Protein AF-A0A371I9V0-F1 (afdb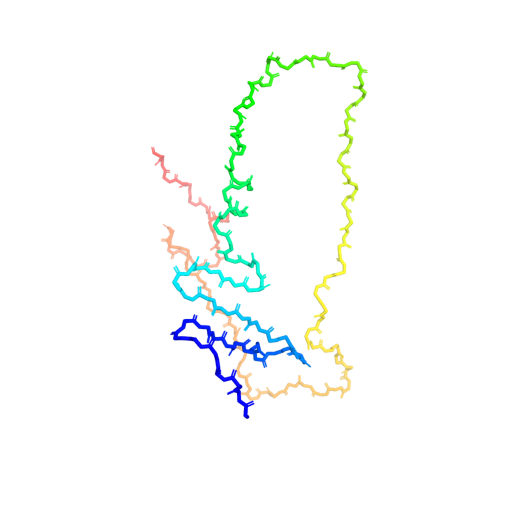_monomer_lite)

Secondary structure (DSSP, 8-state):
-----STTEEEEE-TTSTT-EEEEETTTTEETT-TT-HHHHHHHH-S--PPPPPGGGSPP-SSPP-PPPP-----PPPPSSPPPPTTS----TTS-------PBPTTT--BS--TTT--SPPPP-

Organism: Mucuna pruriens (NCBI:txid157652)

Radius of gyration: 31.07 Å; chains: 1; bounding box: 50×73×69 Å

Structure (mmCIF, N/CA/C/O backbone):
data_AF-A0A371I9V0-F1
#
_entry.id   AF-A0A371I9V0-F1
#
loop_
_atom_site.group_PDB
_atom_site.id
_atom_site.type_symbol
_atom_site.label_atom_id
_atom_site.label_alt_id
_atom_site.label_comp_id
_atom_site.label_asym_id
_atom_site.label_entity_id
_atom_site.label_seq_id
_atom_site.pdbx_PDB_ins_code
_atom_site.Cartn_x
_atom_site.Cartn_y
_atom_site.Cartn_z
_atom_site.occupancy
_atom_site.B_iso_or_equiv
_atom_site.auth_seq_id
_atom_site.auth_comp_id
_atom_site.auth_asym_id
_atom_site.auth_atom_id
_atom_site.pdbx_PDB_model_num
ATOM 1 N N . MET A 1 1 ? 18.815 -42.712 4.236 1.00 38.50 1 MET A N 1
ATOM 2 C CA . MET A 1 1 ? 19.546 -43.229 3.063 1.00 38.50 1 MET A CA 1
ATOM 3 C C . MET A 1 1 ? 19.261 -42.302 1.889 1.00 38.50 1 MET A C 1
ATOM 5 O O . MET A 1 1 ? 18.269 -42.491 1.204 1.00 38.50 1 MET A O 1
ATOM 9 N N . THR A 1 2 ? 20.045 -41.238 1.725 1.00 40.78 2 THR A N 1
ATOM 10 C CA . THR A 1 2 ? 19.957 -40.335 0.566 1.00 40.78 2 THR A CA 1
ATOM 11 C C . THR A 1 2 ? 20.950 -40.819 -0.481 1.00 40.78 2 THR A C 1
ATOM 13 O O . THR A 1 2 ? 22.144 -40.946 -0.213 1.00 40.78 2 THR A O 1
ATOM 16 N N . ARG A 1 3 ? 20.417 -41.193 -1.646 1.00 49.00 3 ARG A N 1
ATOM 17 C CA . ARG A 1 3 ? 21.154 -41.793 -2.757 1.00 49.00 3 ARG A CA 1
ATOM 18 C C . ARG A 1 3 ? 21.877 -40.682 -3.517 1.00 49.00 3 ARG A C 1
ATOM 20 O O . ARG A 1 3 ? 21.242 -39.847 -4.148 1.00 49.00 3 ARG A O 1
ATOM 27 N N . TRP A 1 4 ? 23.197 -40.678 -3.383 1.00 55.59 4 TRP A N 1
ATOM 28 C CA . TRP A 1 4 ? 24.138 -39.742 -3.991 1.00 55.59 4 TRP A CA 1
ATOM 29 C C . TRP A 1 4 ? 24.245 -39.990 -5.503 1.00 55.59 4 TRP A C 1
ATOM 31 O O . TRP A 1 4 ? 24.419 -41.133 -5.924 1.00 55.59 4 TRP A O 1
ATOM 41 N N . SER A 1 5 ? 24.173 -38.933 -6.311 1.00 53.03 5 SER A N 1
ATOM 42 C CA . SER A 1 5 ? 24.657 -38.939 -7.695 1.00 53.03 5 SER A CA 1
ATOM 43 C C . SER A 1 5 ? 25.121 -37.530 -8.065 1.00 53.03 5 SER A C 1
ATOM 45 O O . SER A 1 5 ? 24.308 -36.674 -8.399 1.00 53.03 5 SER A O 1
ATOM 47 N N . GLY A 1 6 ? 26.434 -37.303 -8.007 1.00 56.22 6 GLY A N 1
ATOM 48 C CA . GLY A 1 6 ? 27.091 -36.109 -8.543 1.00 56.22 6 GLY A CA 1
ATOM 49 C C . GLY A 1 6 ? 27.243 -34.953 -7.550 1.00 56.22 6 GLY A C 1
ATOM 50 O O . GLY A 1 6 ? 26.275 -34.487 -6.957 1.00 56.22 6 GLY A O 1
ATOM 51 N N . GLU A 1 7 ? 28.477 -34.466 -7.456 1.00 69.38 7 GLU A N 1
ATOM 52 C CA . GLU A 1 7 ? 29.101 -33.482 -6.550 1.00 69.38 7 GLU A CA 1
ATOM 53 C C . GLU A 1 7 ? 28.340 -32.164 -6.261 1.00 69.38 7 GLU A C 1
ATOM 55 O O . GLU A 1 7 ? 28.748 -31.387 -5.400 1.00 69.38 7 GLU A O 1
ATOM 60 N N . HIS A 1 8 ? 27.217 -31.892 -6.933 1.00 71.12 8 HIS A N 1
ATOM 61 C CA . HIS A 1 8 ? 26.506 -30.609 -6.867 1.00 71.12 8 HIS A CA 1
ATOM 62 C C . HIS A 1 8 ? 24.990 -30.701 -6.633 1.00 71.12 8 HIS A C 1
ATOM 64 O O . HIS A 1 8 ? 24.330 -29.659 -6.650 1.00 71.12 8 HIS A O 1
ATOM 70 N N . HIS A 1 9 ? 24.441 -31.898 -6.391 1.00 80.31 9 HIS A N 1
ATOM 71 C CA . HIS A 1 9 ? 23.008 -32.108 -6.149 1.00 80.31 9 HIS A CA 1
ATOM 72 C C . HIS A 1 9 ? 22.707 -32.354 -4.667 1.00 80.31 9 HIS A C 1
ATOM 74 O O . HIS A 1 9 ? 23.234 -33.289 -4.065 1.00 80.31 9 HIS A O 1
ATOM 80 N N . TYR A 1 10 ? 21.804 -31.558 -4.092 1.00 82.94 10 TYR A N 1
ATOM 81 C CA . TYR A 1 10 ? 21.427 -31.647 -2.680 1.00 82.94 10 TYR A CA 1
ATOM 82 C C . TYR A 1 10 ? 19.913 -31.760 -2.517 1.00 82.94 10 TYR A C 1
ATOM 84 O O . TYR A 1 10 ? 19.161 -30.954 -3.062 1.00 82.94 10 TYR A O 1
ATOM 92 N N . GLU A 1 11 ? 19.464 -32.737 -1.729 1.00 85.50 11 GLU A N 1
ATOM 93 C CA . GLU A 1 11 ? 18.062 -32.871 -1.331 1.00 85.50 11 GLU A CA 1
ATOM 94 C C . GLU A 1 11 ? 17.808 -32.069 -0.044 1.00 85.50 11 GLU A C 1
ATOM 96 O O . GLU A 1 11 ? 18.391 -32.347 1.004 1.00 85.50 11 GLU A O 1
ATOM 101 N N . VAL A 1 12 ? 16.924 -31.074 -0.113 1.00 83.31 12 VAL A N 1
ATOM 102 C CA . VAL A 1 12 ? 16.549 -30.183 0.992 1.00 83.31 12 VAL A CA 1
ATOM 103 C C . VAL A 1 12 ? 15.097 -30.446 1.376 1.00 83.31 12 VAL A C 1
ATOM 105 O O . VAL A 1 12 ? 14.216 -30.440 0.521 1.00 83.31 12 VAL A O 1
ATOM 108 N N . LYS A 1 13 ? 14.819 -30.649 2.667 1.00 80.44 13 LYS A N 1
ATOM 109 C CA . LYS A 1 13 ? 13.458 -30.882 3.178 1.00 80.44 13 LYS A CA 1
ATOM 110 C C . LYS A 1 13 ? 12.964 -29.659 3.936 1.00 80.44 13 LYS A C 1
ATOM 112 O O . LYS A 1 13 ? 13.697 -29.114 4.759 1.00 80.44 13 LYS A O 1
ATOM 117 N N . HIS A 1 14 ? 11.730 -29.231 3.683 1.00 73.81 14 HIS A N 1
ATOM 118 C CA . HIS A 1 14 ? 11.131 -28.139 4.451 1.00 73.81 14 HIS A CA 1
ATOM 119 C C . HIS A 1 14 ? 10.734 -28.606 5.861 1.00 73.81 14 HIS A C 1
ATOM 121 O O . HIS A 1 14 ? 10.156 -29.678 6.026 1.00 73.81 14 HIS A O 1
ATOM 127 N N . ILE A 1 15 ? 11.008 -27.786 6.882 1.00 70.94 15 ILE A N 1
ATOM 128 C CA . ILE A 1 15 ? 10.844 -28.164 8.299 1.00 70.94 15 ILE A CA 1
ATOM 129 C C . ILE A 1 15 ? 9.376 -28.340 8.734 1.00 70.94 15 ILE A C 1
ATOM 131 O O . ILE A 1 15 ? 9.106 -29.068 9.681 1.00 70.94 15 ILE A O 1
ATOM 135 N N . ASN A 1 16 ? 8.425 -27.708 8.033 1.00 71.06 16 ASN A N 1
ATOM 136 C CA . ASN A 1 16 ? 7.032 -27.585 8.488 1.00 71.06 16 ASN A CA 1
ATOM 137 C C . ASN A 1 16 ? 5.964 -28.129 7.516 1.00 71.06 16 ASN A C 1
ATOM 139 O O . ASN A 1 16 ? 4.783 -27.883 7.742 1.00 71.06 16 ASN A O 1
ATOM 143 N N . MET A 1 17 ? 6.321 -28.841 6.437 1.00 60.75 17 MET A N 1
ATOM 144 C CA . MET A 1 17 ? 5.321 -29.430 5.524 1.00 60.75 17 MET A CA 1
ATOM 145 C C . MET A 1 17 ? 5.631 -30.885 5.184 1.00 60.75 17 MET A C 1
ATOM 147 O O . MET A 1 17 ? 6.765 -31.270 4.919 1.00 60.75 17 MET A O 1
ATOM 151 N N . ALA A 1 18 ? 4.574 -31.690 5.222 1.00 60.72 18 ALA A N 1
ATOM 152 C CA . ALA A 1 18 ? 4.565 -33.130 5.414 1.00 60.72 18 ALA A CA 1
ATOM 153 C C . ALA A 1 18 ? 5.082 -33.998 4.250 1.00 60.72 18 ALA A C 1
ATOM 155 O O . ALA A 1 18 ? 4.621 -35.133 4.179 1.00 60.72 18 ALA A O 1
ATOM 156 N N . ARG A 1 19 ? 5.995 -33.514 3.380 1.00 58.53 19 ARG A N 1
ATOM 157 C CA . ARG A 1 19 ? 6.833 -34.285 2.413 1.00 58.53 19 ARG A CA 1
ATOM 158 C C . ARG A 1 19 ? 7.458 -33.449 1.283 1.00 58.53 19 ARG A C 1
ATOM 160 O O . ARG A 1 19 ? 7.939 -34.038 0.320 1.00 58.53 19 ARG A O 1
ATOM 167 N N . ASP A 1 20 ? 7.518 -32.125 1.374 1.00 71.44 20 ASP A N 1
ATOM 168 C CA . ASP A 1 20 ? 8.142 -31.356 0.293 1.00 71.44 20 ASP A CA 1
ATOM 169 C C . ASP A 1 20 ? 9.671 -31.485 0.371 1.00 71.44 20 ASP A C 1
ATOM 171 O O . ASP A 1 20 ? 10.335 -30.890 1.230 1.00 71.44 20 ASP A O 1
ATOM 175 N N . THR A 1 21 ? 10.221 -32.328 -0.505 1.00 80.31 21 THR A N 1
ATOM 176 C CA . THR A 1 21 ? 11.654 -32.457 -0.758 1.00 80.31 21 THR A CA 1
ATOM 177 C C . THR A 1 21 ? 11.993 -31.699 -2.038 1.00 80.31 21 THR A C 1
ATOM 179 O O . THR A 1 21 ? 11.335 -31.828 -3.070 1.00 80.31 21 THR A O 1
ATOM 182 N N . PHE A 1 22 ? 13.022 -30.866 -1.965 1.00 84.19 22 PHE A N 1
ATOM 183 C CA . PHE A 1 22 ? 13.502 -30.064 -3.078 1.00 84.19 22 PHE A CA 1
ATOM 184 C C . PHE A 1 22 ? 14.903 -30.509 -3.457 1.00 84.19 22 PHE A C 1
ATOM 186 O O . PHE A 1 22 ? 15.700 -30.855 -2.592 1.00 84.19 22 PHE A O 1
ATOM 193 N N . VAL A 1 23 ? 15.212 -30.475 -4.747 1.00 86.06 23 VAL A N 1
ATOM 194 C CA . VAL A 1 23 ? 16.555 -30.746 -5.254 1.00 86.06 23 VAL A CA 1
ATOM 195 C C . VAL A 1 23 ? 17.176 -29.417 -5.648 1.00 86.06 23 VAL A C 1
ATOM 197 O O . VAL A 1 23 ? 16.586 -28.659 -6.419 1.00 86.06 23 VAL A O 1
ATOM 200 N N . VAL A 1 24 ? 18.343 -29.126 -5.084 1.00 85.12 24 VAL A N 1
ATOM 201 C CA . VAL A 1 24 ? 19.128 -27.923 -5.358 1.00 85.12 24 VAL A CA 1
ATOM 202 C C . VAL A 1 24 ? 20.396 -28.325 -6.098 1.00 85.12 24 VAL A C 1
ATOM 204 O O . VAL A 1 24 ? 21.144 -29.178 -5.620 1.00 85.12 24 VAL A O 1
ATOM 207 N N . HIS A 1 25 ? 20.638 -27.689 -7.241 1.00 86.31 25 HIS A N 1
ATOM 208 C CA . HIS A 1 25 ? 21.856 -27.827 -8.028 1.00 86.31 25 HIS A CA 1
ATOM 209 C C . HIS A 1 25 ? 22.710 -26.568 -7.862 1.00 86.31 25 HIS A C 1
ATOM 211 O O . HIS A 1 25 ? 22.415 -25.525 -8.448 1.00 86.31 25 HIS A O 1
ATOM 217 N N . LEU A 1 26 ? 23.774 -26.634 -7.057 1.00 81.56 26 LEU A N 1
ATOM 218 C CA . LEU A 1 26 ? 24.512 -25.424 -6.660 1.00 81.56 26 LEU A CA 1
ATOM 219 C C . LEU A 1 26 ? 25.274 -24.759 -7.815 1.00 81.56 26 LEU A C 1
ATOM 221 O O . LEU A 1 26 ? 25.263 -23.534 -7.914 1.00 81.56 26 LEU A O 1
ATOM 225 N N . SER A 1 27 ? 25.897 -25.531 -8.711 1.00 83.00 27 SER A N 1
ATOM 226 C CA . SER A 1 27 ? 26.657 -24.959 -9.836 1.00 83.00 27 SER A CA 1
ATOM 227 C C . SER A 1 27 ? 25.767 -24.326 -10.912 1.00 83.00 27 SER A C 1
ATOM 229 O O . SER A 1 27 ? 26.113 -23.271 -11.436 1.00 83.00 27 SER A O 1
ATOM 231 N N . MET A 1 28 ? 24.592 -24.903 -11.178 1.00 79.50 28 MET A N 1
ATOM 232 C CA . MET A 1 28 ? 23.582 -24.343 -12.088 1.00 79.50 28 MET A CA 1
ATOM 233 C C . MET A 1 28 ? 22.725 -23.257 -11.420 1.00 79.50 28 MET A C 1
ATOM 235 O O . MET A 1 28 ? 22.026 -22.521 -12.104 1.00 79.50 28 MET A O 1
ATOM 239 N N . LYS A 1 29 ? 22.812 -23.106 -10.088 1.00 79.81 29 LYS A N 1
ATOM 240 C CA . LYS A 1 29 ? 21.975 -22.197 -9.283 1.00 79.81 29 LYS A CA 1
ATOM 241 C C . LYS A 1 29 ? 20.477 -22.462 -9.468 1.00 79.81 29 LYS A C 1
ATOM 243 O O . LYS A 1 29 ? 19.661 -21.542 -9.454 1.00 79.81 29 LYS A O 1
ATOM 248 N N . GLU A 1 30 ? 20.118 -23.734 -9.593 1.00 81.00 30 GLU A N 1
ATOM 249 C CA . GLU A 1 30 ? 18.746 -24.181 -9.822 1.00 81.00 30 GLU A CA 1
ATOM 250 C C . GLU A 1 30 ? 18.168 -24.868 -8.581 1.00 81.00 30 GLU A C 1
ATOM 252 O O . GLU A 1 30 ? 18.862 -25.564 -7.840 1.00 81.00 30 GLU A O 1
ATOM 257 N N . CYS A 1 31 ? 16.869 -24.677 -8.348 1.00 83.69 31 CYS A N 1
ATOM 258 C CA . CYS A 1 31 ? 16.107 -25.350 -7.296 1.00 83.69 31 CYS A CA 1
ATOM 259 C C . CYS A 1 31 ? 14.809 -25.884 -7.892 1.00 83.69 31 CYS A C 1
ATOM 261 O O . CYS A 1 31 ? 14.059 -25.116 -8.500 1.00 83.69 31 CYS A O 1
ATOM 263 N N . SER A 1 32 ? 14.472 -27.149 -7.632 1.00 84.06 32 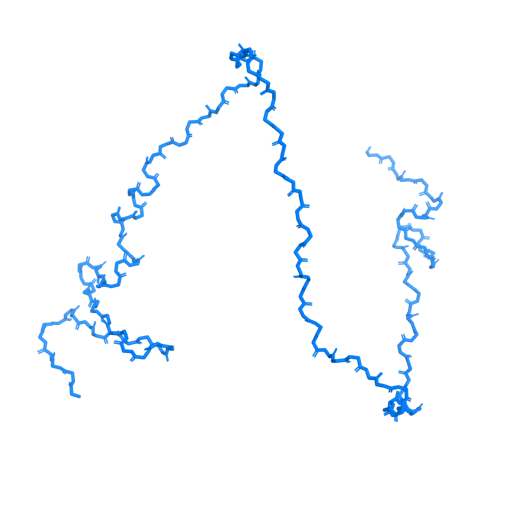SER A N 1
ATOM 264 C CA . SER A 1 32 ? 13.193 -27.740 -8.060 1.00 84.06 32 SER A CA 1
ATOM 265 C C . SER A 1 32 ? 11.972 -26.998 -7.500 1.00 84.06 32 SER A C 1
ATOM 267 O O . SER A 1 32 ? 10.892 -27.044 -8.081 1.00 84.06 32 SER A O 1
ATOM 269 N N . CYS A 1 33 ? 12.155 -26.247 -6.410 1.00 80.69 33 CYS A N 1
ATOM 270 C CA . CYS A 1 33 ? 11.157 -25.356 -5.835 1.00 80.69 33 CYS A CA 1
ATOM 271 C C . CYS A 1 33 ? 10.776 -24.169 -6.735 1.00 80.69 33 CYS A C 1
ATOM 273 O O . CYS A 1 33 ? 9.819 -23.465 -6.415 1.00 80.69 33 CYS A O 1
ATOM 275 N N . ARG A 1 34 ? 11.543 -23.881 -7.802 1.00 73.75 34 ARG A N 1
ATOM 276 C CA . ARG A 1 34 ? 11.369 -22.758 -8.750 1.00 73.75 34 ARG A CA 1
ATOM 277 C C . ARG A 1 34 ? 11.359 -21.350 -8.131 1.00 73.75 34 ARG A C 1
ATOM 279 O O . ARG A 1 34 ? 11.357 -20.359 -8.851 1.00 73.75 34 ARG A O 1
ATOM 286 N N . LYS A 1 35 ? 11.415 -21.247 -6.800 1.00 73.69 35 LYS A N 1
ATOM 287 C CA . LYS A 1 35 ? 11.286 -20.007 -6.026 1.00 73.69 35 LYS A CA 1
ATOM 288 C C . LYS A 1 35 ? 12.423 -19.016 -6.265 1.00 73.69 35 LYS A C 1
ATOM 290 O O . LYS A 1 35 ? 12.209 -17.816 -6.144 1.00 73.69 35 LYS A O 1
ATOM 295 N N . TRP A 1 36 ? 13.606 -19.528 -6.594 1.00 70.94 36 TRP A N 1
ATOM 296 C CA . TRP A 1 36 ? 14.845 -18.759 -6.720 1.00 70.94 36 TRP A CA 1
ATOM 297 C C . TRP A 1 36 ? 15.357 -18.675 -8.163 1.00 70.94 36 TRP A C 1
ATOM 299 O O . TRP A 1 36 ? 16.506 -18.302 -8.377 1.00 70.94 36 TRP A O 1
ATOM 309 N N . MET A 1 37 ? 14.536 -19.037 -9.156 1.00 77.44 37 MET A N 1
ATOM 310 C CA . MET A 1 37 ? 14.949 -18.951 -10.558 1.00 77.44 37 MET A CA 1
ATOM 311 C C . MET A 1 37 ? 15.088 -17.486 -10.962 1.00 77.44 37 MET A C 1
ATOM 313 O O . MET A 1 37 ? 14.109 -16.737 -10.976 1.00 77.44 37 MET A O 1
ATOM 317 N N . LYS A 1 38 ? 16.317 -17.087 -11.297 1.00 78.75 38 LYS A N 1
ATOM 318 C CA . LYS A 1 38 ? 16.644 -15.722 -11.721 1.00 78.75 38 LYS A CA 1
ATOM 319 C C . LYS A 1 38 ? 15.817 -15.298 -12.939 1.00 78.75 38 LYS A C 1
ATOM 321 O O . LYS A 1 38 ? 15.319 -14.182 -12.964 1.00 78.75 38 LYS A O 1
ATOM 326 N N . GLU A 1 39 ? 15.611 -16.212 -13.882 1.00 83.44 39 GLU A N 1
ATOM 327 C CA . GLU A 1 39 ? 14.801 -16.004 -15.090 1.00 83.44 39 GLU A CA 1
ATOM 328 C C . GLU A 1 39 ? 13.363 -15.585 -14.760 1.00 83.44 39 GLU A C 1
ATOM 330 O O . GLU A 1 39 ? 12.830 -14.659 -15.360 1.00 83.44 39 GLU A O 1
ATOM 335 N N . ALA A 1 40 ? 12.742 -16.210 -13.755 1.00 82.81 40 ALA A N 1
ATOM 336 C CA . ALA A 1 40 ? 11.389 -15.856 -13.333 1.00 82.81 40 ALA A CA 1
ATOM 337 C C . ALA A 1 40 ? 11.334 -14.443 -12.736 1.00 82.81 40 ALA A C 1
ATOM 339 O O . ALA A 1 40 ? 10.373 -13.713 -12.969 1.00 82.81 40 ALA A O 1
ATOM 340 N N . TYR A 1 41 ? 12.367 -14.043 -11.989 1.00 82.81 41 TYR A N 1
ATOM 341 C CA . TYR A 1 41 ? 12.477 -12.679 -11.477 1.00 82.81 41 TYR A CA 1
ATOM 342 C C . TYR A 1 41 ? 12.654 -11.684 -12.625 1.00 82.81 41 TYR A C 1
ATOM 344 O O . TYR A 1 41 ? 11.960 -10.676 -12.681 1.00 82.81 41 TYR A O 1
ATOM 352 N N . GLU A 1 42 ? 13.536 -11.993 -13.571 1.00 87.12 42 GLU A N 1
ATOM 353 C CA . GLU A 1 42 ? 13.758 -11.157 -14.744 1.00 87.12 42 GLU A CA 1
ATOM 354 C C . GLU A 1 42 ? 12.460 -10.964 -15.525 1.00 87.12 42 GLU A C 1
ATOM 356 O O . GLU A 1 42 ? 12.077 -9.827 -15.731 1.00 87.12 42 GLU A O 1
ATOM 361 N N . ILE A 1 43 ? 11.699 -12.021 -15.822 1.00 87.56 43 ILE A N 1
ATOM 362 C CA . ILE A 1 43 ? 10.404 -11.918 -16.520 1.00 87.56 43 ILE A CA 1
ATOM 363 C C . ILE A 1 43 ? 9.401 -11.028 -15.769 1.00 87.56 43 ILE A C 1
ATOM 365 O O . ILE A 1 43 ? 8.711 -10.229 -16.396 1.00 87.56 43 ILE A O 1
ATOM 369 N N . VAL A 1 44 ? 9.303 -11.150 -14.441 1.00 87.88 44 VAL A N 1
ATOM 370 C CA . VAL A 1 44 ? 8.348 -10.365 -13.635 1.00 87.88 44 VAL A CA 1
ATOM 371 C C . VAL A 1 44 ? 8.682 -8.874 -13.651 1.00 87.88 44 VAL A C 1
ATOM 373 O O . VAL A 1 44 ? 7.773 -8.047 -13.685 1.00 87.88 44 VAL A O 1
ATOM 376 N N . TYR A 1 45 ? 9.970 -8.534 -13.626 1.00 86.50 45 TYR A N 1
ATOM 377 C CA . TYR A 1 45 ? 10.446 -7.152 -13.539 1.00 86.50 45 TYR A CA 1
ATOM 378 C C . TYR A 1 45 ? 10.953 -6.585 -14.875 1.00 86.50 45 TYR A C 1
ATOM 380 O O . TYR A 1 45 ? 11.354 -5.426 -14.923 1.00 86.50 45 TYR A O 1
ATOM 388 N N . HIS A 1 46 ? 10.935 -7.375 -15.950 1.00 90.00 46 HIS A N 1
ATOM 389 C CA . HIS A 1 46 ? 11.318 -6.957 -17.298 1.00 90.00 46 HIS A CA 1
ATOM 390 C C . HIS A 1 46 ? 10.403 -5.862 -17.869 1.00 90.00 46 HIS A C 1
ATOM 392 O O . HIS A 1 46 ? 10.926 -4.940 -18.498 1.00 90.00 46 HIS A O 1
ATOM 398 N N . PRO A 1 47 ? 9.065 -5.905 -17.683 1.00 91.81 47 PRO A N 1
ATOM 399 C CA . PRO A 1 47 ? 8.199 -4.851 -18.190 1.00 91.81 47 PRO A CA 1
ATOM 400 C C . PRO A 1 47 ? 8.516 -3.508 -17.527 1.00 91.81 47 PRO A C 1
ATOM 402 O O . PRO A 1 47 ? 8.486 -3.373 -16.303 1.00 91.81 47 PRO A O 1
ATOM 405 N N . ILE A 1 48 ? 8.779 -2.493 -18.349 1.00 88.81 48 ILE A N 1
ATOM 406 C CA . ILE A 1 48 ? 8.978 -1.121 -17.884 1.00 88.81 48 ILE A CA 1
ATOM 407 C C . ILE A 1 48 ? 7.619 -0.551 -17.469 1.00 88.81 48 ILE A C 1
ATOM 409 O O . ILE A 1 48 ? 6.673 -0.530 -18.257 1.00 88.81 48 ILE A O 1
ATOM 413 N N . ILE A 1 49 ? 7.524 -0.054 -16.236 1.00 86.69 49 ILE A N 1
ATOM 414 C CA . ILE A 1 49 ? 6.374 0.740 -15.798 1.00 86.69 49 ILE A CA 1
ATOM 415 C C . ILE A 1 49 ? 6.524 2.129 -16.418 1.00 86.69 49 ILE A C 1
ATOM 417 O O . ILE A 1 49 ? 7.335 2.936 -15.962 1.00 86.69 49 ILE A O 1
ATOM 421 N N . TYR A 1 50 ? 5.766 2.400 -17.479 1.00 87.75 50 TYR A N 1
ATOM 422 C CA . TYR A 1 50 ? 5.715 3.732 -18.071 1.00 87.75 50 TYR A CA 1
ATOM 423 C C . TYR A 1 50 ? 5.052 4.717 -17.113 1.00 87.75 50 TYR A C 1
ATOM 425 O O . TYR A 1 50 ? 4.082 4.387 -16.425 1.00 87.75 50 TYR A O 1
ATOM 433 N N . LEU A 1 51 ? 5.575 5.942 -17.085 1.00 88.44 51 LEU A N 1
ATOM 434 C CA . LEU A 1 51 ? 4.919 7.034 -16.382 1.00 88.44 51 LEU A CA 1
ATOM 435 C C . LEU A 1 51 ? 3.560 7.289 -17.032 1.00 88.44 51 LEU A C 1
ATOM 437 O O . LEU A 1 51 ? 3.430 7.313 -18.256 1.00 88.44 51 LEU A O 1
ATOM 441 N N . VAL A 1 52 ? 2.548 7.469 -16.193 1.00 90.19 52 VAL A N 1
ATOM 442 C CA . VAL A 1 52 ? 1.227 7.888 -16.646 1.00 90.19 52 VAL A CA 1
ATOM 443 C C . VAL A 1 52 ? 1.266 9.403 -16.811 1.00 90.19 52 VAL A C 1
ATOM 445 O O . VAL A 1 52 ? 1.770 10.104 -15.934 1.00 90.19 52 VAL A O 1
ATOM 448 N N . ASN A 1 53 ? 0.755 9.898 -17.940 1.00 89.81 53 ASN A N 1
ATOM 449 C CA . ASN A 1 53 ? 0.603 11.331 -18.184 1.00 89.81 53 ASN A CA 1
ATOM 450 C C . ASN A 1 53 ? -0.253 11.985 -17.090 1.00 89.81 53 ASN A C 1
ATOM 452 O O . ASN A 1 53 ? -1.087 11.323 -16.471 1.00 89.81 53 ASN A O 1
ATOM 456 N N . ASP A 1 54 ? -0.092 13.290 -16.891 1.00 89.94 54 ASP A N 1
ATOM 457 C CA . ASP A 1 54 ? -0.917 14.034 -15.942 1.00 89.94 54 ASP A CA 1
ATOM 458 C C . ASP A 1 54 ? -2.410 13.959 -16.288 1.00 89.94 54 ASP A C 1
ATOM 460 O O . ASP A 1 54 ? -2.800 13.855 -17.452 1.00 89.94 54 ASP A O 1
ATOM 464 N N . GLN A 1 55 ? -3.253 14.092 -15.261 1.00 89.56 55 GLN A N 1
ATOM 465 C CA . GLN A 1 55 ? -4.712 13.985 -15.368 1.00 89.56 55 GLN A CA 1
ATOM 466 C C . GLN A 1 55 ? -5.324 14.919 -16.428 1.00 89.56 55 GLN A C 1
ATOM 468 O O . GLN A 1 55 ? -6.335 14.578 -17.035 1.00 89.56 55 GLN A O 1
ATOM 473 N N . HIS A 1 56 ? -4.709 16.079 -16.682 1.00 90.81 56 HIS A N 1
ATOM 474 C CA . HIS A 1 56 ? -5.187 17.042 -17.678 1.00 90.81 56 HIS A CA 1
ATOM 475 C C . HIS A 1 56 ? -5.028 16.564 -19.134 1.00 90.81 56 HIS A C 1
ATOM 477 O O . HIS A 1 56 ? -5.668 17.120 -20.021 1.00 90.81 56 HIS A O 1
ATOM 483 N N . LEU A 1 57 ? -4.182 15.557 -19.385 1.00 92.12 57 LEU A N 1
ATOM 484 C CA . LEU A 1 57 ? -3.961 14.954 -20.706 1.00 92.12 57 LEU A CA 1
ATOM 485 C C . LEU A 1 57 ? -4.839 13.719 -20.947 1.00 92.12 57 LEU A C 1
ATOM 487 O O . LEU A 1 57 ? -4.770 13.116 -22.018 1.00 92.12 57 LEU A O 1
ATOM 491 N N . TRP A 1 58 ? -5.623 13.289 -19.957 1.00 91.12 58 TRP A N 1
ATOM 492 C CA . TRP A 1 58 ? -6.481 12.117 -20.094 1.00 91.12 58 TRP A CA 1
ATOM 493 C C . TRP A 1 58 ? -7.710 12.459 -20.935 1.00 91.12 58 TRP A C 1
ATOM 495 O O . TRP A 1 58 ? -8.350 13.490 -20.740 1.00 91.12 58 TRP A O 1
ATOM 505 N N . THR A 1 59 ? -8.068 11.573 -21.862 1.00 89.88 59 THR A N 1
ATOM 506 C CA . THR A 1 59 ? -9.306 11.697 -22.635 1.00 89.88 59 THR A CA 1
ATOM 507 C C . THR A 1 59 ? -10.513 11.641 -21.711 1.00 89.88 59 THR A C 1
ATOM 509 O O . THR A 1 59 ? -10.695 10.668 -20.977 1.00 89.88 59 THR A O 1
ATOM 512 N N . THR A 1 60 ? -11.360 12.664 -21.780 1.00 89.00 60 THR A N 1
ATOM 513 C CA . THR A 1 60 ? -12.671 12.647 -21.133 1.00 89.00 60 THR A CA 1
ATOM 514 C C . THR A 1 60 ? -13.557 11.628 -21.838 1.00 89.00 60 THR A C 1
ATOM 516 O O . THR A 1 60 ? -13.694 11.652 -23.059 1.00 89.00 60 THR A O 1
ATOM 519 N N . ILE A 1 61 ? -14.138 10.718 -21.066 1.00 92.12 61 ILE A N 1
ATOM 520 C CA . ILE A 1 61 ? -15.046 9.682 -21.557 1.00 92.12 61 ILE A CA 1
ATOM 521 C C . ILE A 1 61 ? -16.473 9.993 -21.093 1.00 92.12 61 ILE A C 1
ATOM 523 O O . ILE A 1 61 ? -16.657 10.539 -20.011 1.00 92.12 61 ILE A O 1
ATOM 527 N N . GLU A 1 62 ? -17.482 9.634 -21.891 1.00 93.50 62 GLU A N 1
ATOM 528 C CA . GLU A 1 62 ? -18.907 9.876 -21.576 1.00 93.50 62 GLU A CA 1
ATOM 529 C C . GLU A 1 62 ? -19.490 8.885 -20.551 1.00 93.50 62 GLU A C 1
ATOM 531 O O . GLU A 1 62 ? -20.665 8.955 -20.190 1.00 93.50 62 GLU A O 1
ATOM 536 N N . TYR A 1 63 ? -18.684 7.928 -20.090 1.00 90.75 63 TYR A N 1
ATOM 537 C CA . TYR A 1 63 ? -19.115 6.928 -19.122 1.00 90.75 63 TYR A CA 1
ATOM 538 C C . TYR A 1 63 ? -19.255 7.537 -17.720 1.00 90.75 63 TYR A C 1
ATOM 540 O O . TYR A 1 63 ? -18.470 8.410 -17.350 1.00 90.75 63 TYR A O 1
ATOM 548 N N . PRO A 1 64 ? -20.222 7.061 -16.915 1.00 91.06 64 PRO A N 1
ATOM 549 C CA . PRO A 1 64 ? -20.359 7.504 -15.536 1.00 91.06 64 PRO A CA 1
ATOM 550 C C . PRO A 1 64 ? -19.132 7.116 -14.706 1.00 91.06 64 PRO A C 1
ATOM 552 O O . PRO A 1 64 ? -18.511 6.074 -14.938 1.00 91.06 64 PRO A O 1
ATOM 555 N N . ASP A 1 65 ? -18.838 7.927 -13.691 1.00 89.25 65 ASP A N 1
ATOM 556 C CA . ASP A 1 65 ? -17.743 7.666 -12.763 1.00 89.25 65 ASP A CA 1
ATOM 557 C C . ASP A 1 65 ? -17.900 6.305 -12.074 1.00 89.25 65 ASP A C 1
ATOM 559 O O . ASP A 1 65 ? -18.971 5.934 -11.577 1.00 89.25 65 ASP A O 1
ATOM 563 N N . VAL A 1 66 ? -16.794 5.563 -12.003 1.00 90.62 66 VAL A N 1
ATOM 564 C CA . VAL A 1 66 ? -16.748 4.293 -11.279 1.00 90.62 66 VAL A CA 1
ATOM 565 C C . VAL A 1 66 ? -16.868 4.583 -9.786 1.00 90.62 66 VAL A C 1
ATOM 567 O O . VAL A 1 66 ? -15.971 5.161 -9.170 1.00 90.62 66 VAL A O 1
ATOM 570 N N . LEU A 1 67 ? -17.978 4.153 -9.188 1.00 92.69 67 LEU A N 1
ATOM 571 C CA . LEU A 1 67 ? -18.173 4.273 -7.748 1.00 92.69 67 LEU A CA 1
ATOM 572 C C . LEU A 1 67 ? -17.177 3.378 -6.993 1.00 92.69 67 LEU A C 1
ATOM 574 O O . LEU A 1 67 ? -16.912 2.248 -7.418 1.00 92.69 67 LEU A O 1
ATOM 578 N N . PRO A 1 68 ? -16.649 3.836 -5.843 1.00 93.25 68 PRO A N 1
ATOM 579 C CA . PRO A 1 68 ? -15.795 3.000 -5.020 1.00 93.25 68 PRO A CA 1
ATOM 580 C C . PRO A 1 68 ? -16.563 1.755 -4.556 1.00 93.25 68 PRO A C 1
ATOM 582 O O . PRO A 1 68 ? -17.773 1.821 -4.307 1.00 93.25 68 PRO A O 1
ATOM 585 N N . PRO A 1 69 ? -15.878 0.612 -4.384 1.00 92.94 69 PRO A N 1
ATOM 586 C CA . PRO A 1 69 ? -16.516 -0.571 -3.842 1.00 92.94 69 PRO A CA 1
ATOM 587 C C . PRO A 1 69 ? -17.080 -0.268 -2.444 1.00 92.94 69 PRO A C 1
ATOM 589 O O . PRO A 1 69 ? -16.440 0.432 -1.652 1.00 92.94 69 PRO A O 1
ATOM 592 N N . PRO A 1 70 ? -18.265 -0.803 -2.103 1.00 93.00 70 PRO A N 1
ATOM 593 C CA . PRO A 1 70 ? -18.877 -0.551 -0.809 1.00 93.00 70 PRO A CA 1
ATOM 594 C C . PRO A 1 70 ? -17.974 -1.078 0.310 1.00 93.00 70 PRO A C 1
ATOM 596 O O . PRO A 1 70 ? -17.594 -2.253 0.332 1.00 93.00 70 PRO A O 1
ATOM 599 N N . ILE A 1 71 ? -17.645 -0.207 1.263 1.00 89.56 71 ILE A N 1
ATOM 600 C CA . ILE A 1 71 ? -16.787 -0.552 2.397 1.00 89.56 71 ILE A CA 1
ATOM 601 C C . ILE A 1 71 ? -17.525 -1.556 3.291 1.00 89.56 71 ILE A C 1
ATOM 603 O O . ILE A 1 71 ? -18.507 -1.221 3.955 1.00 89.56 71 ILE A O 1
ATOM 607 N N . LYS A 1 72 ? -17.023 -2.793 3.354 1.00 91.19 72 LYS A N 1
ATOM 608 C CA . LYS A 1 72 ? -17.511 -3.815 4.289 1.00 91.19 72 LYS A CA 1
ATOM 609 C C . LYS A 1 72 ? -16.693 -3.767 5.574 1.00 91.19 72 LYS A C 1
ATOM 611 O O . LYS A 1 72 ? -15.470 -3.889 5.545 1.00 91.19 72 LYS A O 1
ATOM 616 N N . ARG A 1 73 ? -17.364 -3.645 6.723 1.00 87.12 73 ARG A N 1
ATOM 617 C CA . ARG A 1 73 ? -16.711 -3.841 8.024 1.00 87.12 73 ARG A CA 1
ATOM 618 C C . ARG A 1 73 ? -16.338 -5.313 8.154 1.00 87.12 73 ARG A C 1
ATOM 620 O O . ARG A 1 73 ? -17.216 -6.162 8.278 1.00 87.12 73 ARG A O 1
ATOM 627 N N . MET A 1 74 ? -15.044 -5.613 8.109 1.00 85.12 74 MET A N 1
ATOM 628 C CA . MET A 1 74 ? -14.570 -6.962 8.396 1.00 85.12 74 MET A CA 1
ATOM 629 C C . MET A 1 74 ? -14.896 -7.321 9.846 1.00 85.12 74 MET A C 1
ATOM 631 O O . MET A 1 74 ? -14.834 -6.464 10.734 1.00 85.12 74 MET A O 1
ATOM 635 N N . LEU A 1 75 ? -15.213 -8.595 10.089 1.00 83.25 75 LEU A N 1
ATOM 636 C CA . LEU A 1 75 ? -15.226 -9.131 11.444 1.00 83.25 75 LEU A CA 1
ATOM 637 C C . LEU A 1 75 ? -13.836 -8.875 12.026 1.00 83.25 75 LEU A C 1
ATOM 639 O O . LEU A 1 75 ? -12.833 -9.376 11.515 1.00 83.25 75 LEU A O 1
ATOM 643 N N . GLY A 1 76 ? -13.777 -8.005 13.034 1.00 87.75 76 GLY A N 1
ATOM 644 C CA . GLY A 1 76 ? -12.526 -7.655 13.685 1.00 87.75 76 GLY A CA 1
ATOM 645 C C . GLY A 1 76 ? -11.833 -8.898 14.236 1.00 87.75 76 GLY A C 1
ATOM 646 O O . GLY A 1 76 ? -12.416 -9.978 14.348 1.00 87.75 76 GLY A O 1
ATOM 647 N N . ARG A 1 77 ? -10.568 -8.739 14.621 1.00 87.12 77 ARG A N 1
ATOM 648 C CA . ARG A 1 77 ? -9.801 -9.810 15.257 1.00 87.12 77 ARG A CA 1
ATOM 649 C C . ARG A 1 77 ? -10.615 -10.450 16.397 1.00 87.12 77 ARG A C 1
ATOM 651 O O . ARG A 1 77 ? -11.042 -9.715 17.294 1.00 87.12 77 ARG A O 1
ATOM 658 N N . PRO A 1 78 ? -10.773 -11.787 16.423 1.00 85.69 78 PRO A N 1
ATOM 659 C CA . PRO A 1 78 ? -11.429 -12.465 17.530 1.00 85.69 78 PRO A CA 1
ATOM 660 C C . PRO A 1 78 ? -10.800 -12.066 18.864 1.00 85.69 78 PRO A C 1
ATOM 662 O O . PRO A 1 78 ? -9.576 -11.953 18.999 1.00 85.69 78 PRO A O 1
ATOM 665 N N . LYS A 1 79 ? -11.640 -11.826 19.870 1.00 81.94 79 LYS A N 1
ATOM 666 C CA . LYS A 1 79 ? -11.169 -11.398 21.184 1.00 81.94 79 LYS A CA 1
ATOM 667 C C . LYS A 1 79 ? -10.282 -12.496 21.784 1.00 81.94 79 LYS A C 1
ATOM 669 O O . LYS A 1 79 ? -10.726 -13.623 21.960 1.00 81.94 79 LYS A O 1
ATOM 674 N N . LYS A 1 80 ? -9.041 -12.159 22.164 1.00 84.38 80 LYS A N 1
ATOM 675 C CA . LYS A 1 80 ? -8.098 -13.121 22.782 1.00 84.38 80 LYS A CA 1
ATOM 676 C C . LYS A 1 80 ? -8.629 -13.724 24.091 1.00 84.38 80 LYS A C 1
ATOM 678 O O . LYS A 1 80 ? -8.220 -14.812 24.477 1.00 84.38 80 LYS A O 1
ATOM 683 N N . ARG A 1 81 ? -9.495 -13.004 24.808 1.00 81.62 81 ARG A N 1
ATOM 684 C CA . ARG A 1 81 ? -10.112 -13.457 26.062 1.00 81.62 81 ARG A CA 1
ATOM 685 C C . ARG A 1 81 ? -11.629 -13.414 25.935 1.00 81.62 81 ARG A C 1
ATOM 687 O O . ARG A 1 81 ? -12.161 -12.401 25.494 1.00 81.62 81 ARG A O 1
ATOM 694 N N . ARG A 1 82 ? -12.315 -14.471 26.370 1.00 86.56 82 ARG A N 1
ATOM 695 C CA . ARG A 1 82 ? -13.782 -14.506 26.473 1.00 86.56 82 ARG A CA 1
ATOM 696 C C . ARG A 1 82 ? -14.294 -13.385 27.393 1.00 86.56 82 ARG A C 1
ATOM 698 O O . ARG A 1 82 ? -13.565 -12.921 28.273 1.00 86.56 82 ARG A O 1
ATOM 705 N N . ASN A 1 83 ? -15.540 -12.955 27.199 1.00 80.50 83 ASN A N 1
ATOM 706 C CA . ASN A 1 83 ? -16.272 -12.228 28.238 1.00 80.50 83 ASN A CA 1
ATOM 707 C C . ASN A 1 83 ? -16.479 -13.163 29.440 1.00 80.50 83 ASN A C 1
ATOM 709 O O . ASN A 1 83 ? -16.734 -14.353 29.258 1.00 80.50 83 ASN A O 1
ATOM 713 N N . LYS A 1 84 ? -16.291 -12.630 30.644 1.00 80.38 84 LYS A N 1
ATOM 714 C CA . LYS A 1 84 ? -16.487 -13.357 31.897 1.00 80.38 84 LYS A CA 1
ATOM 715 C C . LYS A 1 84 ? -17.847 -12.991 32.467 1.00 80.38 84 LYS A C 1
ATOM 717 O O . LYS A 1 84 ? -18.197 -11.812 32.433 1.00 80.38 84 LYS A O 1
ATOM 722 N N . GLU A 1 85 ? -18.582 -13.975 32.968 1.00 80.88 85 GLU A N 1
ATOM 723 C CA . GLU A 1 85 ? -19.862 -13.738 33.641 1.00 80.88 85 GLU A CA 1
ATOM 724 C C . GLU A 1 85 ? -19.662 -12.972 34.962 1.00 80.88 85 GLU A C 1
ATOM 726 O O . GLU A 1 85 ? -18.600 -13.097 35.574 1.00 80.88 85 GLU A O 1
ATOM 731 N N . PRO A 1 86 ? -20.665 -12.229 35.470 1.00 73.12 86 PRO A N 1
ATOM 732 C CA . PRO A 1 86 ? -20.550 -11.469 36.722 1.00 73.12 86 PRO A CA 1
ATOM 733 C C . PRO A 1 86 ? -20.131 -12.315 37.935 1.00 73.12 86 PRO A C 1
ATOM 735 O O . PRO A 1 86 ? -19.524 -11.804 38.873 1.00 73.12 86 PRO A O 1
ATOM 738 N N . ARG A 1 87 ? -20.440 -13.619 37.907 1.00 75.25 87 ARG A N 1
ATOM 739 C CA . ARG A 1 87 ? -20.095 -14.595 38.950 1.00 75.25 87 ARG A CA 1
ATOM 740 C C . ARG A 1 87 ? -18.671 -15.148 38.828 1.00 75.25 87 ARG A C 1
ATOM 742 O O . ARG A 1 87 ? -18.159 -15.732 39.780 1.00 75.25 87 ARG A O 1
ATOM 749 N N . GLU A 1 88 ? -18.015 -14.975 37.681 1.00 73.00 88 GLU A N 1
ATOM 750 C CA . GLU A 1 88 ? -16.597 -15.288 37.532 1.00 73.00 88 GLU A CA 1
ATOM 751 C C . GLU A 1 88 ? -15.785 -14.215 38.271 1.00 73.00 88 GLU A C 1
ATOM 753 O O . GLU A 1 88 ? -15.407 -13.190 37.702 1.00 73.00 88 GLU A O 1
ATOM 758 N N . LEU A 1 89 ? -15.529 -14.437 39.564 1.00 66.31 89 LEU A N 1
ATOM 759 C CA . LEU A 1 89 ? -14.667 -13.578 40.375 1.00 66.31 89 LEU A CA 1
ATOM 760 C C . LEU A 1 89 ? -13.341 -13.324 39.644 1.00 66.31 89 LEU A C 1
ATOM 762 O O . LEU A 1 89 ? -12.555 -14.242 39.407 1.00 66.31 89 LEU A O 1
ATOM 766 N N . GLN A 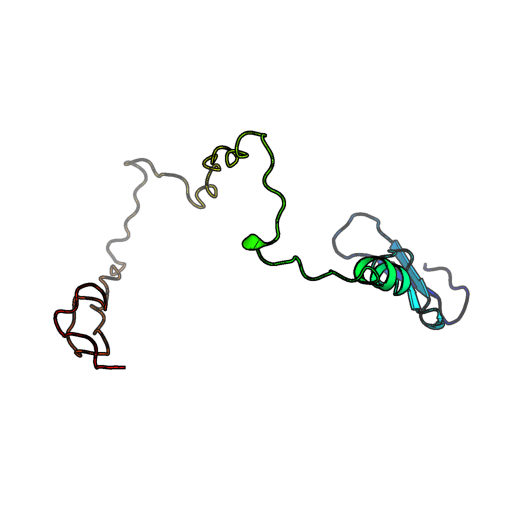1 90 ? -13.059 -12.064 39.316 1.00 67.62 90 GLN A N 1
ATOM 767 C CA . GLN A 1 90 ? -11.694 -11.616 39.067 1.00 67.62 90 GLN A CA 1
ATOM 768 C C . GLN A 1 90 ? -11.484 -10.196 39.563 1.00 67.62 90 GLN A C 1
ATOM 770 O O . GLN A 1 90 ? -11.726 -9.225 38.846 1.00 67.62 90 GLN A O 1
ATOM 775 N N . ARG A 1 91 ? -10.924 -10.096 40.767 1.00 54.78 91 ARG A N 1
ATOM 776 C CA . ARG A 1 91 ? -10.008 -9.022 41.142 1.00 54.78 91 ARG A CA 1
ATOM 777 C C . ARG A 1 91 ? -9.211 -9.468 42.367 1.00 54.78 91 ARG A C 1
ATOM 779 O O . ARG A 1 91 ? -9.763 -9.553 43.452 1.00 54.78 91 ARG A O 1
ATOM 786 N N . ASP A 1 92 ? -7.923 -9.747 42.173 1.00 60.81 92 ASP A N 1
ATOM 787 C CA . ASP A 1 92 ? -6.962 -9.706 43.278 1.00 60.81 92 ASP A CA 1
ATOM 788 C C . ASP A 1 92 ? -6.876 -8.240 43.724 1.00 60.81 92 ASP A C 1
ATOM 790 O O . ASP A 1 92 ? -6.324 -7.408 42.997 1.00 60.81 92 ASP A O 1
ATOM 794 N N . GLU A 1 93 ? -7.437 -7.906 44.884 1.00 60.97 93 GLU A N 1
ATOM 795 C CA . GLU A 1 93 ? -7.364 -6.556 45.468 1.00 60.97 93 GLU A CA 1
ATOM 796 C C . GLU A 1 93 ? -5.921 -6.133 45.783 1.00 60.97 93 GLU A C 1
ATOM 798 O O . GLU A 1 93 ? -5.606 -4.948 45.838 1.00 60.97 93 GLU A O 1
ATOM 803 N N . THR A 1 94 ? -5.016 -7.107 45.899 1.00 65.62 94 THR A N 1
ATOM 804 C CA . THR A 1 94 ? -3.589 -6.922 46.188 1.00 65.62 94 THR A CA 1
ATOM 805 C C . THR A 1 94 ? -2.803 -6.314 45.022 1.00 65.62 94 THR A C 1
ATOM 807 O O . THR A 1 94 ? -1.678 -5.852 45.206 1.00 65.62 94 THR A O 1
ATOM 810 N N . LYS A 1 95 ? -3.344 -6.314 43.794 1.00 64.81 95 LYS A N 1
ATOM 811 C CA . LYS A 1 95 ? -2.617 -5.819 42.616 1.00 64.81 95 LYS A CA 1
ATOM 812 C C . LYS A 1 95 ? -2.941 -4.350 42.371 1.00 64.81 95 LYS A C 1
ATOM 814 O O . LYS A 1 95 ? -4.037 -4.001 41.935 1.00 64.81 95 LYS A O 1
ATOM 819 N N . MET A 1 96 ? -1.947 -3.494 42.611 1.00 62.09 96 MET A N 1
ATOM 820 C CA . MET A 1 96 ? -2.011 -2.064 42.318 1.00 62.09 96 MET A CA 1
ATOM 821 C C . MET A 1 96 ? -2.439 -1.834 40.861 1.00 62.09 96 MET A C 1
ATOM 823 O O . MET A 1 96 ? -1.851 -2.372 39.918 1.00 62.09 96 MET A O 1
ATOM 827 N N . LYS A 1 97 ? -3.483 -1.025 40.666 1.00 66.62 97 LYS A N 1
ATOM 828 C CA . LYS A 1 97 ? -3.908 -0.590 39.333 1.00 66.62 97 LYS A CA 1
ATOM 829 C C . LYS A 1 97 ? -2.818 0.328 38.777 1.00 66.62 97 LYS A C 1
ATOM 831 O O . LYS A 1 97 ? -2.353 1.218 39.483 1.00 66.62 97 LYS A O 1
ATOM 836 N N . ARG A 1 98 ? -2.437 0.160 37.506 1.00 58.81 98 ARG A N 1
ATOM 837 C CA . ARG A 1 98 ? -1.676 1.191 36.779 1.00 58.81 98 ARG A CA 1
ATOM 838 C C . ARG A 1 98 ? -2.591 2.395 36.560 1.00 58.81 98 ARG A C 1
ATOM 840 O O . ARG A 1 98 ? -3.164 2.558 35.489 1.00 58.81 98 ARG A O 1
ATOM 847 N N . THR A 1 99 ? -2.768 3.208 37.590 1.00 61.31 99 THR A N 1
ATOM 848 C CA . THR A 1 99 ? -3.304 4.554 37.432 1.00 61.31 99 THR A CA 1
ATOM 849 C C . THR A 1 99 ? -2.172 5.381 36.837 1.00 61.31 99 THR A C 1
ATOM 851 O O . THR A 1 99 ? -1.083 5.457 37.402 1.00 61.31 99 THR A O 1
ATOM 854 N N . GLY A 1 100 ? -2.389 5.834 35.605 1.00 62.44 100 GLY A N 1
ATOM 855 C CA . GLY A 1 100 ? -1.344 6.298 34.704 1.00 62.44 100 GLY A CA 1
ATOM 856 C C . GLY A 1 100 ? -0.619 7.543 35.200 1.00 62.44 100 GLY A C 1
ATOM 857 O O . GLY A 1 100 ? -1.234 8.478 35.706 1.00 62.44 100 GLY A O 1
ATOM 858 N N . PHE A 1 101 ? 0.695 7.562 34.979 1.00 67.81 101 PHE A N 1
ATOM 859 C CA . PHE A 1 101 ? 1.471 8.793 34.988 1.00 67.81 101 PHE A CA 1
ATOM 860 C C . PHE A 1 101 ? 0.838 9.768 33.997 1.00 67.81 101 PHE A C 1
ATOM 862 O O . PHE A 1 101 ? 0.764 9.484 32.798 1.00 67.81 101 PHE A O 1
ATOM 869 N N . ILE A 1 102 ? 0.378 10.913 34.494 1.00 72.56 102 ILE A N 1
ATOM 870 C CA . ILE A 1 102 ? -0.068 11.995 33.629 1.00 72.56 102 ILE A CA 1
ATOM 871 C C . ILE A 1 102 ? 1.168 12.462 32.863 1.00 72.56 102 ILE A C 1
ATOM 873 O O . ILE A 1 102 ? 2.110 12.986 33.449 1.00 72.56 102 ILE A O 1
ATOM 877 N N . THR A 1 103 ? 1.198 12.210 31.558 1.00 72.50 103 THR A N 1
ATOM 878 C CA . THR A 1 103 ? 2.358 12.543 30.731 1.00 72.50 103 THR A CA 1
ATOM 879 C C . THR A 1 103 ? 2.464 14.056 30.568 1.00 72.50 103 THR A C 1
ATOM 881 O O . THR A 1 103 ? 1.470 14.743 30.320 1.00 72.50 103 THR A O 1
ATOM 884 N N . GLN A 1 104 ? 3.680 14.573 30.723 1.00 86.81 104 GLN A N 1
ATOM 885 C CA . GLN A 1 104 ? 4.009 15.958 30.425 1.00 86.81 104 GLN A CA 1
ATOM 886 C C . GLN A 1 104 ? 4.087 16.145 28.909 1.00 86.81 104 GLN A C 1
ATOM 888 O O . GLN A 1 104 ? 4.789 15.400 28.223 1.00 86.81 104 GLN A O 1
ATOM 893 N N . PHE A 1 105 ? 3.409 17.154 28.367 1.00 86.88 105 PHE A N 1
ATOM 894 C CA . PHE A 1 105 ? 3.593 17.500 26.965 1.00 86.88 105 PHE A CA 1
ATOM 895 C C . PHE A 1 105 ? 4.901 18.281 26.796 1.00 86.88 105 PHE A C 1
ATOM 897 O O . PHE A 1 105 ? 5.055 19.374 27.340 1.00 86.88 105 PHE A O 1
ATOM 904 N N . SER A 1 106 ? 5.838 17.732 26.021 1.00 84.38 106 SER A N 1
ATOM 905 C CA . SER A 1 106 ? 7.218 18.227 25.880 1.00 84.38 106 SER A CA 1
ATOM 906 C C . SER A 1 106 ? 7.329 19.711 25.526 1.00 84.38 106 SER A C 1
ATOM 908 O O . SER A 1 106 ? 8.242 20.396 25.979 1.00 84.38 106 SER A O 1
ATOM 910 N N . ARG A 1 107 ? 6.381 20.223 24.739 1.00 84.19 107 ARG A N 1
ATOM 911 C CA . ARG A 1 107 ? 6.431 21.576 24.184 1.00 84.19 107 ARG A CA 1
ATOM 912 C C . ARG A 1 107 ? 6.10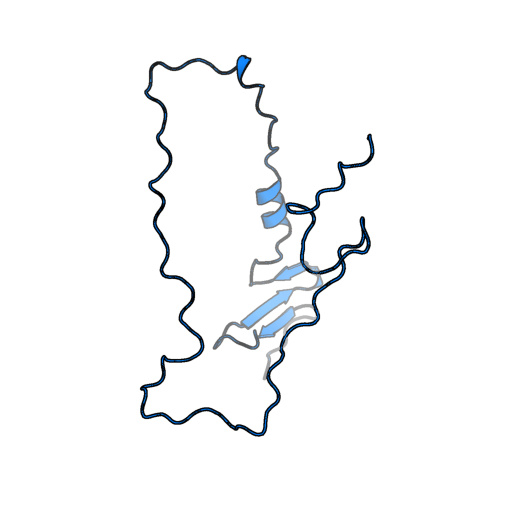8 22.680 25.190 1.00 84.19 107 ARG A C 1
ATOM 914 O O . ARG A 1 107 ? 6.746 23.722 25.167 1.00 84.19 107 ARG A O 1
ATOM 921 N N . CYS A 1 108 ? 5.115 22.466 26.048 1.00 86.69 108 CYS A N 1
ATOM 922 C CA . CYS A 1 108 ? 4.705 23.445 27.064 1.00 86.69 108 CYS A CA 1
ATOM 923 C C . CYS A 1 108 ? 5.106 23.033 28.485 1.00 86.69 108 CYS A C 1
ATOM 925 O O . CYS A 1 108 ? 4.905 23.795 29.425 1.00 86.69 108 CYS A O 1
ATOM 927 N N . LYS A 1 109 ? 5.624 21.809 28.650 1.00 86.19 109 LYS A N 1
ATOM 928 C CA . LYS A 1 109 ? 5.998 21.198 29.929 1.00 86.19 109 LYS A CA 1
ATOM 929 C C . LYS A 1 109 ? 4.852 21.116 30.953 1.00 86.19 109 LYS A C 1
ATOM 931 O O . LYS A 1 109 ? 5.090 20.869 32.133 1.00 86.19 109 LYS A O 1
ATOM 936 N N . GLN A 1 110 ? 3.602 21.263 30.516 1.00 86.50 110 GLN A N 1
ATOM 937 C CA . GLN A 1 110 ? 2.420 21.078 31.355 1.00 86.50 110 GLN A CA 1
ATOM 938 C C . GLN A 1 110 ? 1.855 19.658 31.198 1.00 86.50 110 GLN A C 1
ATOM 940 O O . GLN A 1 110 ? 2.051 18.990 30.181 1.00 86.50 110 GLN A O 1
ATOM 945 N N . HIS A 1 111 ? 1.161 19.191 32.231 1.00 88.62 111 HIS A N 1
ATOM 946 C CA . HIS A 1 111 ? 0.588 17.849 32.307 1.00 88.62 111 HIS A CA 1
ATOM 947 C C . HIS A 1 111 ? -0.877 17.848 31.843 1.00 88.62 111 HIS A C 1
ATOM 949 O O . HIS A 1 111 ? -1.507 18.900 31.727 1.00 88.62 111 HIS A O 1
ATOM 955 N N . GLY A 1 112 ? -1.431 16.666 31.573 1.00 86.06 112 GLY A N 1
ATOM 956 C CA . GLY A 1 112 ? -2.883 16.466 31.458 1.00 86.06 112 GLY A CA 1
ATOM 957 C C . GLY A 1 112 ? -3.509 16.897 30.133 1.00 86.06 112 GLY A C 1
ATOM 958 O O . GLY A 1 112 ? -4.729 16.954 30.027 1.00 86.06 112 GLY A O 1
ATOM 959 N N . HIS A 1 113 ? -2.699 17.193 29.121 1.00 87.06 113 HIS A N 1
ATOM 960 C CA . HIS A 1 113 ? -3.167 17.604 27.802 1.00 87.06 113 HIS A CA 1
ATOM 961 C C . HIS A 1 113 ? -2.139 17.173 26.735 1.00 87.06 113 HIS A C 1
ATOM 963 O O . HIS A 1 113 ? -1.001 16.833 27.059 1.00 87.06 113 HIS A O 1
ATOM 969 N N . ASN A 1 114 ? -2.535 17.142 25.463 1.00 82.81 114 ASN A N 1
ATOM 970 C CA . ASN A 1 114 ? -1.678 16.738 24.343 1.00 82.81 114 ASN A CA 1
ATOM 971 C C . ASN A 1 114 ? -1.483 17.893 23.341 1.00 82.81 114 ASN A C 1
ATOM 973 O O . ASN A 1 114 ? -1.995 18.991 23.546 1.00 82.81 114 ASN A O 1
ATOM 977 N N . LYS A 1 115 ? -0.765 17.645 22.235 1.00 83.69 115 LYS A N 1
ATOM 978 C CA . LYS A 1 115 ? -0.523 18.640 21.169 1.00 83.69 115 LYS A CA 1
ATOM 979 C C . LYS A 1 115 ? -1.810 19.295 20.649 1.00 83.69 115 LYS A C 1
ATOM 981 O O . LYS A 1 115 ? -1.778 20.472 20.319 1.00 83.69 115 LYS A O 1
ATOM 986 N N . ILE A 1 116 ? -2.908 18.540 20.580 1.00 82.56 116 ILE A N 1
ATOM 987 C CA . ILE A 1 116 ? -4.196 18.984 20.028 1.00 82.56 116 ILE A CA 1
ATOM 988 C C . ILE A 1 116 ? -4.909 19.913 21.015 1.00 82.56 116 ILE A C 1
ATOM 990 O O . ILE A 1 116 ? 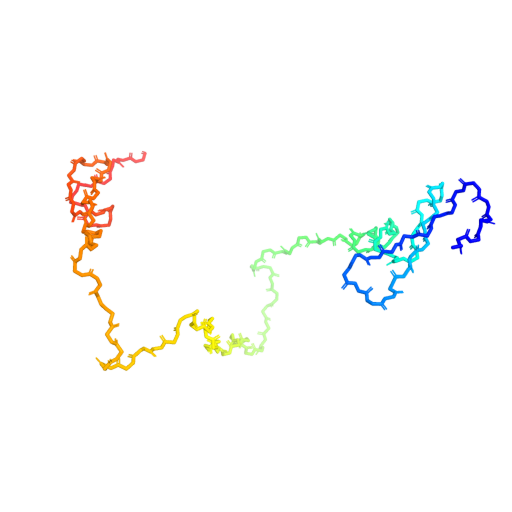-5.475 20.921 20.619 1.00 82.56 116 ILE A O 1
ATOM 994 N N . THR A 1 117 ? -4.856 19.595 22.309 1.00 83.75 117 THR A N 1
ATOM 995 C CA . THR A 1 117 ? -5.516 20.367 23.373 1.00 83.75 117 THR A CA 1
ATOM 996 C C . THR A 1 117 ? -4.599 21.413 24.019 1.00 83.75 117 THR A C 1
ATOM 998 O O . THR A 1 117 ? -4.957 22.010 25.033 1.00 83.75 117 THR A O 1
ATOM 1001 N N . CYS A 1 118 ? -3.384 21.606 23.499 1.00 87.12 118 CYS A N 1
ATOM 1002 C CA . CYS A 1 118 ? -2.426 22.562 24.043 1.00 87.12 118 CYS A CA 1
ATOM 1003 C C . CYS A 1 118 ? -2.820 23.987 23.647 1.00 87.12 118 CYS A C 1
ATOM 1005 O O . CYS A 1 118 ? -2.975 24.286 22.467 1.00 87.12 118 CYS A O 1
ATOM 1007 N N . LYS A 1 119 ? -2.931 24.882 24.634 1.00 86.88 119 LYS A N 1
ATOM 1008 C CA . LYS A 1 119 ? -3.302 26.289 24.413 1.00 86.88 119 LYS A CA 1
ATOM 1009 C C . LYS A 1 119 ? -2.160 27.149 23.853 1.00 86.88 119 LYS A C 1
ATOM 1011 O O . LYS A 1 119 ? -2.395 28.297 23.496 1.00 86.88 119 LYS A O 1
ATOM 1016 N N . ILE A 1 120 ? -0.932 26.624 23.795 1.00 85.06 120 ILE A N 1
ATOM 1017 C CA . ILE A 1 120 ? 0.235 27.372 23.310 1.00 85.06 120 ILE A CA 1
ATOM 1018 C C . ILE A 1 120 ? 0.333 27.245 21.776 1.00 85.06 120 ILE A C 1
ATOM 1020 O O . ILE A 1 120 ? 0.586 26.136 21.277 1.00 85.06 120 ILE A O 1
ATOM 1024 N N . PRO A 1 121 ? 0.187 28.350 21.015 1.00 80.62 121 PRO A N 1
ATOM 1025 C CA . PRO A 1 121 ? 0.224 28.326 19.551 1.00 80.62 121 PRO A CA 1
ATOM 1026 C C . PRO A 1 121 ? 1.584 27.824 19.047 1.00 80.62 121 PRO A C 1
ATOM 1028 O O . PRO A 1 121 ? 2.584 28.129 19.697 1.00 80.62 121 PRO A O 1
ATOM 1031 N N . PRO A 1 122 ? 1.651 27.015 17.964 1.00 75.62 122 PRO A N 1
ATOM 1032 C CA . PRO A 1 122 ? 2.902 26.506 17.373 1.00 75.62 122 PRO A CA 1
ATOM 1033 C C . PRO A 1 122 ? 3.925 27.621 17.113 1.00 75.62 122 PRO A C 1
ATOM 1035 O O . PRO A 1 122 ? 3.504 28.723 16.768 1.00 75.62 122 PRO A O 1
ATOM 1038 N N . PRO A 1 123 ? 5.246 27.380 17.294 1.00 76.56 123 PRO A N 1
ATOM 1039 C CA . PRO A 1 123 ? 6.230 28.337 16.805 1.00 76.56 123 PRO A CA 1
ATOM 1040 C C . PRO A 1 123 ? 6.072 28.491 15.282 1.00 76.56 123 PRO A C 1
ATOM 1042 O O . PRO A 1 123 ? 5.634 27.533 14.632 1.00 76.56 123 PRO A O 1
ATOM 1045 N N . PRO A 1 124 ? 6.399 29.668 14.724 1.00 79.56 124 PRO A N 1
ATOM 1046 C CA . PRO A 1 124 ? 6.436 29.856 13.278 1.00 79.56 124 PRO A CA 1
ATOM 1047 C C . PRO A 1 124 ? 7.423 28.869 12.636 1.00 79.56 124 PRO A C 1
ATOM 1049 O O . PRO A 1 124 ? 8.402 28.470 13.276 1.00 79.56 124 PRO A O 1
ATOM 1052 N N . LEU A 1 125 ? 7.101 28.445 11.409 1.00 71.25 125 LEU A N 1
ATOM 1053 C CA . LEU A 1 125 ? 7.950 27.592 10.573 1.00 71.25 125 LEU A CA 1
ATOM 1054 C C . LEU A 1 125 ? 9.173 28.358 10.066 1.00 71.25 125 LEU A C 1
ATOM 1056 O O . LEU A 1 125 ? 9.014 29.564 9.772 1.00 71.25 125 LEU A O 1
#

Foldseek 3Di:
DDDDDDDFWDWDDDPPDDDDIWIAGVVVRDINVNPRPPVVVCVVPVDDDD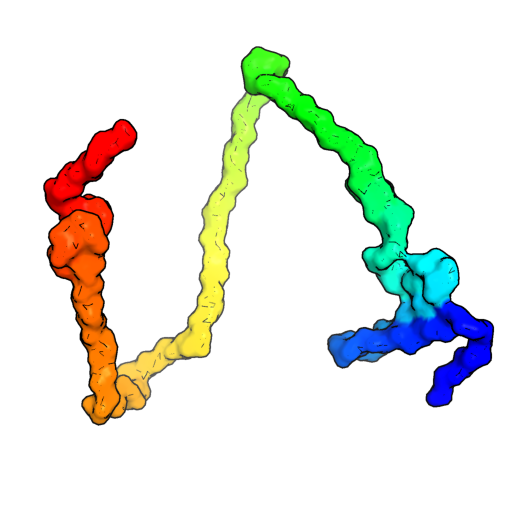DDDDPVPDDDDPDDDDDDDDDDDPPPDPDPDDDDDPPPDDDPPPDDDCPDDQDQEPPVRDGDDYPVRDPDDDDDD

Sequence (125 aa):
MTRWSGEHHYEVKHINMARDTFVVHLSMKECSCRKWMKEAYEIVYHPIIYLVNDQHLWTTIEYPDVLPPPIKRMLGRPKKRRNKEPRELQRDETKMKRTGFITQFSRCKQHGHNKITCKIPPPPL

pLDDT: mean 79.4, std 11.52, range [38.5, 93.5]